Protein AF-A0A652KEP5-F1 (afdb_monomer)

Sequence (147 aa):
MAGTAFVFPPRPTAGGDNIRCRGQLVELPDGAAGGRYDWIGLVGAAERRTEDEVELHYRDGSVSRAWLRMSDFWPQTAAYFDEPLAFRTASMRYPRHTHRHHAPALWQQRIAVVRPEPLAAVRLPDNPAMHVFAMTAVVDEESRLAR

pLDDT: mean 85.9, std 14.55, range [36.44, 98.62]

Nearest PDB structures (foldseek):
  7wux-assembly1_B  TM=8.922E-01  e=1.137E-11  Streptomyces sahachiroi
  9b45-assembly1_1  TM=3.752E-01  e=1.055E-01  Pseudomonas virus Pa193
  8env-assembly1_K  TM=3.844E-01  e=3.677E-01  Pseudomonas phage vB_PaeM_E217
  4bq5-assembly1_A  TM=2.644E-01  e=4.081E-01  Saccharophagus degradans 2-40
  5z6p-assembly2_B  TM=2.936E-01  e=6.867E-01  Agarivorans gilvus

Radius of gyration: 15.96 Å; Cα contacts (8 Å, |Δi|>4): 330; chains: 1; bounding box: 37×36×39 Å

Secondary structure (DSSP, 8-state):
--PPP----SS-BTTBSSEEPSS-EEEPP-GGGTT--SEEEEEEEESSSEEEEEEEEETTS-EEEEEEEE-B--TTPPPSS-PPEEEE-SEEE-SS-EEET---EEEEEEEE---SSPEEEEEPPS-TTEEEEEEEEE--HHHHHT-

Foldseek 3Di:
DDDDDWDFDPDADPVGLKDQAAFDKFWDDCPPVRQFFFKKKFKKAFQAFDKDWKWFAFPVRDIDIWIDTHHHFFPPDDDPPPFDFPAWQQWDDDPVDIGGPTTTTITMDMTGPPDRTRTTIMTGGSHRRMITNTIDTHHDVVVVVVD

Solvent-accessible surface area (backbone atoms only — not comparable to full-atom values): 8446 Å² total; per-residue (Å²): 142,78,82,80,83,72,74,64,75,96,60,68,47,100,86,48,66,57,46,65,27,66,48,49,75,44,76,49,73,43,72,98,56,66,18,44,45,46,32,41,40,36,33,29,32,12,80,45,75,45,72,47,54,31,38,44,34,27,72,88,72,51,74,48,76,47,74,48,69,35,33,39,20,52,65,89,56,72,63,74,78,78,43,51,78,67,48,67,43,75,46,44,79,52,100,87,50,67,46,72,83,40,39,37,41,29,33,41,43,73,36,79,44,89,56,84,66,32,44,38,31,40,30,42,33,77,36,74,55,34,33,42,50,32,75,43,80,36,68,54,71,71,68,59,78,77,111

Mean predicted aligned error: 6.45 Å

Structure (mmCIF, N/CA/C/O backbone):
data_AF-A0A652KEP5-F1
#
_entry.id   AF-A0A652KEP5-F1
#
loop_
_atom_site.group_PDB
_atom_site.id
_atom_site.type_symbol
_atom_site.label_atom_id
_atom_site.label_alt_id
_atom_site.label_comp_id
_atom_site.label_asym_id
_atom_site.label_entity_id
_atom_site.label_seq_id
_atom_site.pdbx_PDB_ins_code
_atom_site.Cartn_x
_atom_site.Cartn_y
_atom_site.Cartn_z
_atom_site.occupancy
_atom_site.B_iso_or_equiv
_atom_site.auth_seq_id
_atom_site.auth_comp_id
_atom_site.auth_asym_id
_atom_site.auth_atom_id
_atom_site.pdbx_PDB_model_num
ATOM 1 N N . MET A 1 1 ? 11.074 13.905 9.012 1.00 36.44 1 MET A N 1
ATOM 2 C CA . MET A 1 1 ? 10.909 12.897 7.941 1.00 36.44 1 MET A CA 1
ATOM 3 C C . MET A 1 1 ? 11.637 11.624 8.350 1.00 36.44 1 MET A C 1
ATOM 5 O O . MET A 1 1 ? 12.842 11.539 8.155 1.00 36.44 1 MET A O 1
ATOM 9 N N . ALA A 1 2 ? 10.943 10.679 8.983 1.00 39.69 2 ALA A N 1
ATOM 10 C CA . ALA A 1 2 ? 11.503 9.376 9.338 1.00 39.69 2 ALA A CA 1
ATOM 11 C C . ALA A 1 2 ? 10.949 8.335 8.359 1.00 39.69 2 ALA A C 1
ATOM 13 O O . ALA A 1 2 ? 9.736 8.238 8.185 1.00 39.69 2 ALA A O 1
ATOM 14 N N . GLY A 1 3 ? 11.838 7.623 7.665 1.00 50.47 3 GLY A N 1
ATOM 15 C CA . GLY A 1 3 ? 11.452 6.557 6.747 1.00 50.47 3 GLY A CA 1
ATOM 16 C C . GLY A 1 3 ? 10.753 5.442 7.513 1.00 50.47 3 GLY A C 1
AT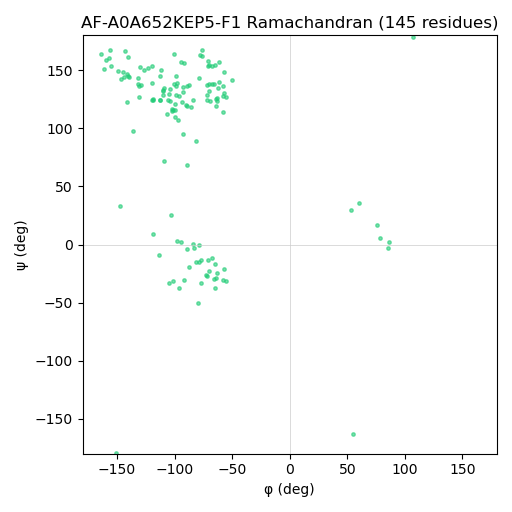OM 17 O O . GLY A 1 3 ? 11.304 4.909 8.475 1.00 50.47 3 GLY A O 1
ATOM 18 N N . THR A 1 4 ? 9.532 5.101 7.112 1.00 59.09 4 THR A N 1
ATOM 19 C CA . THR A 1 4 ? 8.823 3.959 7.680 1.00 59.09 4 THR A CA 1
ATOM 20 C C . THR A 1 4 ? 9.594 2.681 7.352 1.00 59.09 4 THR A C 1
ATOM 22 O O . THR A 1 4 ? 9.913 2.422 6.191 1.00 59.09 4 THR A O 1
ATOM 25 N N . ALA A 1 5 ? 9.917 1.886 8.373 1.00 60.38 5 ALA A N 1
ATOM 26 C CA . ALA A 1 5 ? 10.597 0.615 8.177 1.00 60.38 5 ALA A CA 1
ATOM 27 C C . ALA A 1 5 ? 9.647 -0.386 7.502 1.00 60.38 5 ALA A C 1
ATOM 29 O O . ALA A 1 5 ? 8.569 -0.687 8.017 1.00 60.38 5 ALA A O 1
ATOM 30 N N . PHE A 1 6 ? 10.070 -0.914 6.356 1.00 60.50 6 PHE A N 1
ATOM 31 C CA . PHE A 1 6 ? 9.414 -2.028 5.682 1.00 60.50 6 PHE A CA 1
ATOM 32 C C . PHE A 1 6 ? 10.234 -3.291 5.909 1.00 60.50 6 PHE A C 1
ATOM 34 O O . PHE A 1 6 ? 11.453 -3.287 5.730 1.00 60.50 6 PHE A O 1
ATOM 41 N N . VAL A 1 7 ? 9.569 -4.384 6.273 1.00 56.78 7 VAL A N 1
ATOM 42 C CA . VAL A 1 7 ? 10.214 -5.695 6.356 1.00 56.78 7 VAL A CA 1
ATOM 43 C C . VAL A 1 7 ? 9.937 -6.435 5.058 1.00 56.78 7 VAL A C 1
ATOM 45 O O . VAL A 1 7 ? 8.821 -6.886 4.815 1.00 56.78 7 VAL A O 1
ATOM 48 N N . PHE A 1 8 ? 10.963 -6.557 4.220 1.00 57.06 8 PHE A N 1
ATOM 49 C CA . PHE A 1 8 ? 10.945 -7.510 3.116 1.00 57.06 8 PHE A CA 1
ATOM 50 C C . PHE A 1 8 ? 11.258 -8.912 3.652 1.00 57.06 8 PHE A C 1
ATOM 52 O O . PHE A 1 8 ? 12.120 -9.048 4.528 1.00 57.06 8 PHE A O 1
ATOM 59 N N . PRO A 1 9 ? 10.624 -9.976 3.128 1.00 50.19 9 PRO A N 1
ATOM 60 C CA . PRO A 1 9 ? 11.081 -11.325 3.417 1.00 50.19 9 PRO A CA 1
ATOM 61 C C . PRO A 1 9 ? 12.549 -11.472 2.965 1.00 50.19 9 PRO A C 1
ATOM 63 O O . PRO A 1 9 ? 12.905 -11.026 1.873 1.00 50.19 9 PRO A O 1
ATOM 66 N N . PRO A 1 10 ? 13.423 -12.105 3.771 1.00 50.00 10 PRO A N 1
ATOM 67 C CA . PRO A 1 10 ? 14.870 -12.126 3.531 1.00 50.00 10 PRO A CA 1
ATOM 68 C C . PRO A 1 10 ? 15.269 -12.869 2.250 1.00 50.00 10 PRO A C 1
ATOM 70 O O . PRO A 1 10 ? 16.395 -12.722 1.774 1.00 50.00 10 PRO A O 1
ATOM 73 N N . ARG A 1 11 ? 14.370 -13.690 1.691 1.00 52.81 11 ARG A N 1
ATOM 74 C CA . ARG A 1 11 ? 14.530 -14.328 0.384 1.00 52.81 11 ARG A CA 1
ATOM 75 C C . ARG A 1 11 ? 13.184 -14.411 -0.338 1.00 52.81 11 ARG A C 1
ATOM 77 O O . ARG A 1 11 ? 12.184 -14.713 0.315 1.00 52.81 11 ARG A O 1
ATOM 84 N N . PRO A 1 12 ? 13.167 -14.251 -1.673 1.00 56.84 12 PRO A N 1
ATOM 85 C CA . PRO A 1 12 ? 12.024 -14.636 -2.487 1.00 56.84 12 PRO A CA 1
ATOM 86 C C . PRO A 1 12 ? 11.706 -16.108 -2.232 1.00 56.84 12 PRO A C 1
ATOM 88 O O . PRO A 1 12 ? 12.587 -16.968 -2.337 1.00 56.84 12 PRO A O 1
ATOM 91 N N . THR A 1 13 ? 10.460 -16.410 -1.890 1.00 61.00 13 THR A N 1
ATOM 92 C CA . THR A 1 13 ? 10.020 -17.804 -1.806 1.00 61.00 13 THR A CA 1
ATOM 93 C C . THR A 1 13 ? 9.803 -18.349 -3.220 1.00 61.00 13 THR A C 1
ATOM 95 O O . THR A 1 13 ? 9.730 -17.590 -4.190 1.00 61.00 13 THR A O 1
ATOM 98 N N . ALA A 1 14 ? 9.653 -19.668 -3.371 1.00 59.25 14 ALA A N 1
ATOM 99 C CA . ALA A 1 14 ? 9.219 -20.242 -4.649 1.00 59.25 14 ALA A CA 1
ATOM 100 C C . ALA A 1 14 ? 7.861 -19.671 -5.124 1.00 59.25 14 ALA A C 1
ATOM 102 O O . ALA A 1 14 ? 7.577 -19.706 -6.318 1.00 59.25 14 ALA A O 1
ATOM 103 N N . GLY A 1 15 ? 7.061 -19.111 -4.205 1.00 61.44 15 GLY A N 1
ATOM 104 C CA . GLY A 1 15 ? 5.791 -18.438 -4.480 1.00 61.44 15 GLY A CA 1
ATOM 105 C C . GLY A 1 15 ? 5.902 -16.969 -4.909 1.00 61.44 15 GLY A C 1
ATOM 106 O O . GLY A 1 15 ? 4.878 -16.379 -5.232 1.00 61.44 15 GLY A O 1
ATOM 107 N N . GLY A 1 16 ? 7.107 -16.388 -4.946 1.00 69.69 16 GLY A N 1
ATOM 108 C CA . GLY A 1 16 ? 7.332 -14.972 -5.257 1.00 69.69 16 GLY A CA 1
ATOM 109 C C . GLY A 1 16 ? 7.732 -14.133 -4.039 1.00 69.69 16 GLY A C 1
ATOM 110 O O . GLY A 1 16 ? 7.866 -14.640 -2.921 1.00 69.69 16 GLY A O 1
ATOM 111 N N . ASP A 1 17 ? 7.980 -12.851 -4.294 1.00 78.88 17 ASP A N 1
ATOM 112 C CA . ASP A 1 17 ? 8.338 -11.803 -3.326 1.00 78.88 17 ASP A CA 1
ATOM 113 C C . ASP A 1 17 ? 7.306 -10.661 -3.285 1.00 78.88 17 ASP A C 1
ATOM 115 O O . ASP A 1 17 ? 7.528 -9.642 -2.633 1.00 78.88 17 ASP A O 1
ATOM 119 N N . ASN A 1 18 ? 6.167 -10.843 -3.957 1.00 86.81 18 ASN A N 1
ATOM 120 C CA . ASN A 1 18 ? 5.056 -9.906 -3.972 1.00 86.81 18 ASN A CA 1
ATOM 121 C C . ASN A 1 18 ? 3.696 -10.602 -3.930 1.00 86.81 18 ASN A C 1
ATOM 123 O O . ASN A 1 18 ? 3.539 -11.776 -4.264 1.00 86.81 18 ASN A O 1
ATOM 127 N N . ILE A 1 19 ? 2.689 -9.823 -3.557 1.00 88.25 19 ILE A N 1
ATOM 128 C CA . ILE A 1 19 ? 1.282 -10.179 -3.652 1.00 88.25 19 ILE A CA 1
ATOM 129 C C . ILE A 1 19 ? 0.720 -9.452 -4.868 1.00 88.25 19 ILE A C 1
ATOM 131 O O . ILE A 1 19 ? 0.673 -8.225 -4.898 1.00 88.25 19 ILE A O 1
ATOM 135 N N . ARG A 1 20 ? 0.276 -10.210 -5.873 1.00 92.44 20 ARG A N 1
ATOM 136 C CA . ARG A 1 20 ? -0.599 -9.672 -6.919 1.00 92.44 20 ARG A CA 1
ATOM 137 C C . ARG A 1 20 ? -1.977 -9.430 -6.314 1.00 92.44 20 ARG A C 1
ATOM 139 O O . ARG A 1 20 ? -2.571 -10.379 -5.803 1.00 92.44 20 ARG A O 1
ATOM 146 N N . CYS A 1 21 ? -2.491 -8.214 -6.409 1.00 95.56 21 CYS A N 1
ATOM 147 C CA . CYS A 1 21 ? -3.783 -7.847 -5.841 1.00 95.56 21 CYS A CA 1
ATOM 148 C C . CYS A 1 21 ? -4.931 -8.623 -6.524 1.00 95.56 21 CYS A C 1
ATOM 150 O O . CYS A 1 21 ? -5.035 -8.670 -7.751 1.00 95.56 21 CYS A O 1
ATOM 152 N N . ARG A 1 22 ? -5.733 -9.312 -5.707 1.00 96.62 22 ARG A N 1
ATOM 153 C CA . ARG A 1 22 ? -6.864 -10.197 -6.051 1.00 96.62 22 ARG A CA 1
ATOM 154 C C . ARG A 1 22 ? -7.952 -10.149 -4.966 1.00 96.62 22 ARG A C 1
ATOM 156 O O . ARG A 1 22 ? -8.546 -11.172 -4.631 1.00 96.62 22 ARG A O 1
ATOM 163 N N . GLY A 1 23 ? -8.135 -8.997 -4.321 1.00 96.50 23 GLY A N 1
ATOM 164 C CA . GLY A 1 23 ? -9.130 -8.844 -3.258 1.00 96.50 23 GLY A CA 1
ATOM 165 C C . GLY A 1 23 ? -8.737 -9.474 -1.918 1.00 96.50 23 GLY A C 1
ATOM 166 O O . GLY A 1 23 ? -9.616 -9.725 -1.090 1.00 96.50 23 GLY A O 1
ATOM 167 N N . GLN A 1 24 ? -7.454 -9.788 -1.695 1.00 95.06 24 GLN A N 1
ATOM 168 C CA . GLN A 1 24 ? -7.002 -10.434 -0.460 1.00 95.06 24 GLN A CA 1
ATOM 169 C C . GLN A 1 24 ? -7.290 -9.555 0.753 1.00 95.06 24 GLN A C 1
ATOM 171 O O . GLN A 1 24 ? -7.083 -8.343 0.717 1.00 95.06 24 GLN A O 1
ATOM 176 N N . LEU A 1 25 ? -7.714 -10.191 1.841 1.00 95.94 25 LEU A N 1
ATOM 177 C CA . LEU A 1 25 ? -7.839 -9.552 3.141 1.00 95.94 25 LEU A CA 1
ATOM 178 C C . LEU A 1 25 ? -6.552 -9.793 3.932 1.00 95.94 25 LEU A C 1
ATOM 180 O O . LEU A 1 25 ? -6.165 -10.942 4.139 1.00 95.94 25 LEU A O 1
ATOM 184 N N . VAL A 1 26 ? -5.896 -8.717 4.354 1.00 93.62 26 VAL A N 1
ATOM 185 C CA . VAL A 1 26 ? -4.698 -8.766 5.192 1.00 93.62 26 VAL A CA 1
ATOM 186 C C . VAL A 1 26 ? -5.075 -8.325 6.598 1.00 93.62 26 VAL A C 1
ATOM 188 O O . VAL A 1 26 ? -5.418 -7.164 6.817 1.00 93.62 26 VAL A O 1
ATOM 191 N N . GLU A 1 27 ? -5.029 -9.261 7.540 1.00 93.81 27 GLU A N 1
ATOM 192 C CA . GLU A 1 27 ? -5.268 -8.980 8.955 1.00 93.81 27 GLU A CA 1
ATOM 193 C C . GLU A 1 27 ? -4.110 -8.171 9.540 1.00 93.81 27 GLU A C 1
ATOM 195 O O . GLU A 1 27 ? -2.936 -8.440 9.266 1.00 93.81 27 GLU A O 1
ATOM 200 N N . LEU A 1 28 ? -4.446 -7.172 10.352 1.00 91.06 28 LEU A N 1
ATOM 201 C CA . LEU A 1 28 ? -3.472 -6.375 11.076 1.00 91.06 28 LEU A CA 1
ATOM 202 C C . LEU A 1 28 ? -3.369 -6.886 12.519 1.00 91.06 28 LEU A C 1
ATOM 204 O O . LEU A 1 28 ? -4.394 -7.155 13.152 1.00 91.06 28 LEU A O 1
ATOM 208 N N . PRO A 1 29 ? -2.149 -7.025 13.065 1.00 87.75 29 PRO A N 1
ATOM 209 C CA . PRO A 1 29 ? -1.993 -7.284 14.491 1.00 87.75 29 PRO A CA 1
ATOM 210 C C . PRO A 1 29 ? -2.506 -6.076 15.279 1.00 87.75 29 PRO A C 1
ATOM 212 O O . PRO A 1 29 ? -2.435 -4.968 14.780 1.00 87.75 29 PRO A O 1
ATOM 215 N N . ASP A 1 30 ? -2.940 -6.236 16.529 1.00 83.38 30 ASP A N 1
ATOM 216 C CA . ASP A 1 30 ? -3.331 -5.064 17.334 1.00 83.38 30 ASP A CA 1
ATOM 217 C C . ASP A 1 30 ? -2.103 -4.234 17.779 1.00 83.38 30 ASP A C 1
ATOM 219 O O . ASP A 1 30 ? -2.181 -3.023 18.001 1.00 83.38 30 ASP A O 1
ATOM 223 N N . GLY A 1 31 ? -0.932 -4.871 17.890 1.00 76.25 31 GLY A N 1
ATOM 224 C CA . GLY A 1 31 ? 0.315 -4.226 18.309 1.00 76.25 31 GLY A CA 1
ATOM 225 C C . GLY A 1 31 ? 0.216 -3.499 19.661 1.00 76.25 31 GLY A C 1
ATOM 226 O O . GLY A 1 31 ? -0.705 -3.707 20.447 1.00 76.25 31 GLY A O 1
ATOM 227 N N . ALA A 1 32 ? 1.172 -2.606 19.939 1.00 73.00 32 ALA A N 1
ATOM 228 C CA . ALA A 1 32 ? 1.174 -1.795 21.166 1.00 73.00 32 ALA A CA 1
ATOM 229 C C . ALA A 1 32 ? 0.080 -0.705 21.188 1.00 73.00 32 ALA A C 1
ATOM 231 O O . ALA A 1 32 ? -0.167 -0.096 22.223 1.00 73.00 32 ALA A O 1
ATOM 232 N N . ALA A 1 33 ? -0.554 -0.431 20.044 1.00 78.88 33 ALA A N 1
ATOM 233 C CA . ALA A 1 33 ? -1.550 0.626 19.881 1.00 78.88 33 ALA A CA 1
ATOM 234 C C . ALA A 1 33 ? -3.002 0.123 19.959 1.00 78.88 33 ALA A C 1
ATOM 236 O O . ALA A 1 33 ? -3.926 0.903 19.732 1.00 78.88 33 ALA A O 1
ATOM 237 N N . GLY A 1 34 ? -3.219 -1.170 20.230 1.00 86.94 34 GLY A N 1
ATOM 238 C CA . GLY A 1 34 ? -4.559 -1.760 20.277 1.00 86.94 34 GLY A CA 1
ATOM 239 C C . GLY A 1 34 ? -5.323 -1.635 18.953 1.00 86.94 34 GLY A C 1
ATOM 240 O O . GLY A 1 34 ? -6.519 -1.360 18.966 1.00 86.94 34 GLY A O 1
ATOM 241 N N . GLY A 1 35 ? -4.624 -1.739 17.820 1.00 90.69 35 GLY A N 1
ATOM 242 C CA . GLY A 1 35 ? -5.174 -1.641 16.466 1.00 90.69 35 GLY A CA 1
ATOM 243 C C . GLY A 1 35 ? -5.445 -0.212 15.987 1.00 90.69 35 GLY A C 1
ATOM 244 O O . GLY A 1 35 ? -6.016 -0.025 14.915 1.00 90.69 35 GLY A O 1
ATOM 245 N N . ARG A 1 36 ? -5.076 0.818 16.760 1.00 93.12 36 ARG A N 1
ATOM 246 C CA . ARG A 1 36 ? -5.213 2.216 16.328 1.00 93.12 36 ARG A CA 1
ATOM 247 C C . ARG A 1 36 ? -3.998 2.633 15.512 1.00 93.12 36 ARG A C 1
ATOM 249 O O . ARG A 1 36 ? -2.883 2.646 16.029 1.00 93.12 36 ARG A O 1
ATOM 256 N N . TYR A 1 37 ? -4.250 2.996 14.262 1.00 92.56 37 TYR A N 1
ATOM 257 C CA . TYR A 1 37 ? -3.254 3.422 13.284 1.00 92.56 37 TYR A CA 1
ATOM 258 C C . TYR A 1 37 ? -3.688 4.730 12.642 1.00 92.56 37 TYR A C 1
ATOM 260 O O . TYR A 1 37 ? -4.885 4.985 12.535 1.00 92.56 37 TYR A O 1
ATOM 268 N N . ASP A 1 38 ? -2.720 5.513 12.180 1.00 92.81 38 ASP A N 1
ATOM 269 C CA . ASP A 1 38 ? -2.965 6.749 11.432 1.00 92.81 38 ASP A CA 1
ATOM 270 C C . ASP A 1 38 ? -2.757 6.524 9.929 1.00 92.81 38 ASP A C 1
ATOM 272 O O . ASP A 1 38 ? -3.437 7.124 9.093 1.00 92.81 38 ASP A O 1
ATOM 276 N N . TRP A 1 39 ? -1.847 5.609 9.573 1.00 94.31 39 TRP A N 1
ATOM 277 C CA . TRP A 1 39 ? -1.486 5.333 8.186 1.00 94.31 39 TRP A CA 1
ATOM 278 C C . TRP A 1 39 ? -1.258 3.848 7.925 1.00 94.31 39 TRP A C 1
ATOM 280 O O . TRP A 1 39 ? -0.689 3.130 8.748 1.00 94.31 39 TRP A O 1
ATOM 290 N N . ILE A 1 40 ? -1.602 3.420 6.714 1.00 94.25 40 ILE A N 1
ATOM 291 C CA . ILE A 1 40 ? -1.072 2.202 6.104 1.00 94.25 40 ILE A CA 1
ATOM 292 C C . ILE A 1 40 ? -0.013 2.614 5.085 1.00 94.25 40 ILE A C 1
ATOM 294 O O . ILE A 1 40 ? -0.315 3.288 4.101 1.00 94.25 40 ILE A O 1
ATOM 298 N N . GLY A 1 41 ? 1.235 2.231 5.339 1.00 93.88 41 GLY A N 1
ATOM 299 C CA . GLY A 1 41 ? 2.345 2.386 4.407 1.00 93.88 41 GLY A CA 1
ATOM 300 C C . GLY A 1 41 ? 2.460 1.163 3.504 1.00 93.88 41 GLY A C 1
ATOM 301 O O . GLY A 1 41 ? 2.380 0.029 3.977 1.00 93.88 41 GLY A O 1
ATOM 302 N N . LEU A 1 42 ? 2.685 1.384 2.213 1.00 93.38 42 LEU A N 1
ATOM 303 C CA . LEU A 1 42 ? 2.818 0.338 1.201 1.00 93.38 42 LEU A CA 1
ATOM 304 C C . LEU A 1 42 ? 4.058 0.580 0.342 1.00 93.38 42 LEU A C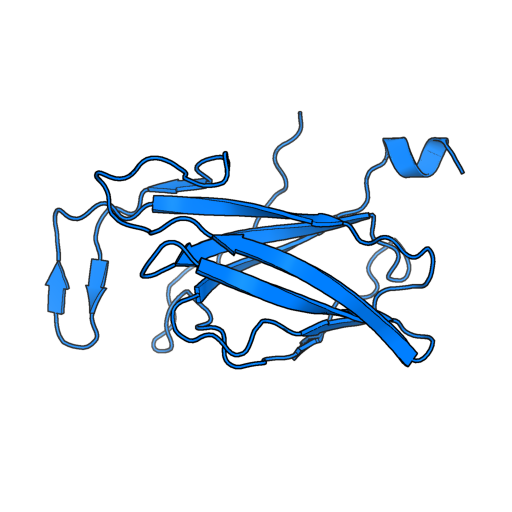 1
ATOM 306 O O . LEU A 1 42 ? 4.366 1.717 -0.010 1.00 93.38 42 LEU A O 1
ATOM 310 N N . VAL A 1 43 ? 4.724 -0.507 -0.046 1.00 94.19 43 VAL A N 1
ATOM 311 C CA . VAL A 1 43 ? 5.658 -0.525 -1.177 1.00 94.19 43 VAL A CA 1
ATOM 312 C C . VAL A 1 43 ? 5.050 -1.393 -2.261 1.00 94.19 43 VAL A C 1
ATOM 314 O O . VAL A 1 43 ? 4.729 -2.561 -2.019 1.00 94.19 43 VAL A O 1
ATOM 317 N N . GLY A 1 44 ? 4.896 -0.832 -3.455 1.00 94.00 44 GLY A N 1
ATOM 318 C CA . GLY A 1 44 ? 4.230 -1.513 -4.552 1.00 94.00 44 GLY A CA 1
ATOM 319 C C . GLY A 1 44 ? 4.728 -1.102 -5.926 1.00 94.00 44 GLY A C 1
ATOM 320 O O . GLY A 1 44 ? 5.654 -0.311 -6.074 1.00 94.00 44 GLY A O 1
ATOM 321 N N . ALA A 1 45 ? 4.118 -1.699 -6.936 1.00 94.00 45 ALA A N 1
ATOM 322 C CA . ALA A 1 45 ? 4.347 -1.404 -8.339 1.00 94.00 45 ALA A CA 1
ATOM 323 C C . ALA A 1 45 ? 3.111 -1.797 -9.148 1.00 94.00 45 ALA A C 1
ATOM 325 O O . ALA A 1 45 ? 2.378 -2.710 -8.754 1.00 94.00 45 ALA A O 1
ATOM 326 N N . ALA A 1 46 ? 2.901 -1.150 -10.295 1.00 95.19 46 ALA A N 1
ATOM 327 C CA . ALA A 1 46 ? 1.844 -1.530 -11.221 1.00 95.19 46 ALA A CA 1
ATOM 328 C C . ALA A 1 46 ? 2.366 -1.770 -12.646 1.00 95.19 46 ALA A C 1
ATOM 330 O O . ALA A 1 46 ? 3.349 -1.170 -13.075 1.00 95.19 46 ALA A O 1
ATOM 331 N N . GLU A 1 47 ? 1.715 -2.664 -13.398 1.00 91.50 47 GLU A N 1
ATOM 332 C CA . GLU A 1 47 ? 2.058 -2.942 -14.808 1.00 91.50 47 GLU A CA 1
ATOM 333 C C . GLU A 1 47 ? 1.826 -1.720 -15.714 1.00 91.50 47 GLU A C 1
ATOM 335 O O . GLU A 1 47 ? 2.483 -1.543 -16.745 1.00 91.50 47 GLU A O 1
ATOM 340 N N . ARG A 1 48 ? 0.870 -0.879 -15.315 1.00 89.62 48 ARG A N 1
ATOM 341 C CA . ARG A 1 48 ? 0.499 0.402 -15.918 1.00 89.62 48 ARG A CA 1
ATOM 342 C C . ARG A 1 48 ? 0.137 1.370 -14.800 1.00 89.62 48 ARG A C 1
ATOM 344 O O . ARG A 1 48 ? -0.133 0.942 -13.682 1.00 89.62 48 ARG A O 1
ATOM 351 N N . ARG A 1 49 ? 0.043 2.657 -15.120 1.00 92.31 49 ARG A N 1
ATOM 352 C CA . ARG A 1 49 ? -0.509 3.667 -14.208 1.00 92.31 49 ARG A CA 1
ATOM 353 C C . ARG A 1 49 ? -1.932 3.256 -13.856 1.00 92.31 49 ARG A C 1
ATOM 355 O O . ARG A 1 49 ? -2.771 3.166 -14.752 1.00 92.31 49 ARG A O 1
ATOM 362 N N . THR A 1 50 ? -2.156 2.934 -12.589 1.00 94.75 50 THR A N 1
ATOM 363 C CA . THR A 1 50 ? -3.411 2.332 -12.140 1.00 94.75 50 THR A CA 1
ATOM 364 C C . THR A 1 50 ? -3.809 2.919 -10.796 1.00 94.75 50 THR A C 1
ATOM 366 O O . THR A 1 50 ? -2.964 3.206 -9.950 1.00 94.75 50 THR A O 1
ATOM 369 N N . GLU A 1 51 ? -5.110 3.070 -10.601 1.00 96.12 51 GLU A N 1
ATOM 370 C CA . GLU A 1 51 ? -5.729 3.506 -9.357 1.00 96.12 51 GLU A CA 1
ATOM 371 C C . GLU A 1 51 ? -6.861 2.539 -9.048 1.00 96.12 51 GLU A C 1
ATOM 373 O O . GLU A 1 51 ? -7.582 2.129 -9.959 1.00 96.12 51 GLU A O 1
ATOM 378 N N . ASP A 1 52 ? -6.999 2.157 -7.787 1.00 97.62 52 ASP A N 1
ATOM 379 C CA . ASP A 1 52 ? -8.090 1.303 -7.332 1.00 97.62 52 ASP A CA 1
ATOM 380 C C . ASP A 1 52 ? -8.338 1.516 -5.836 1.00 97.62 52 ASP A C 1
ATOM 382 O O . ASP A 1 52 ? -7.530 2.148 -5.151 1.00 97.62 52 ASP A O 1
ATOM 386 N N . GLU A 1 53 ? -9.450 1.015 -5.315 1.00 98.12 53 GLU A N 1
ATOM 387 C CA . GLU A 1 53 ? -9.814 1.195 -3.912 1.00 98.12 53 GLU A CA 1
ATOM 388 C C . GLU A 1 53 ? -9.311 0.040 -3.039 1.00 98.12 53 GLU A C 1
ATOM 390 O O . GLU A 1 53 ? -9.460 -1.140 -3.362 1.00 98.12 53 GLU A O 1
ATOM 395 N N . VAL A 1 54 ? -8.751 0.388 -1.882 1.00 98.12 54 VAL A N 1
ATOM 396 C CA . VAL A 1 54 ? -8.641 -0.529 -0.745 1.00 98.12 54 VAL A CA 1
ATOM 397 C C . VAL A 1 54 ? -9.855 -0.374 0.157 1.00 98.12 54 VAL A C 1
ATOM 399 O O . VAL A 1 54 ? -10.458 0.701 0.233 1.00 98.12 54 VAL A O 1
ATOM 402 N N . GLU A 1 55 ? -10.151 -1.416 0.925 1.00 98.62 55 GLU A N 1
ATOM 403 C CA . GLU A 1 55 ? -11.107 -1.322 2.025 1.00 98.62 55 GLU A CA 1
ATOM 404 C C . GLU A 1 55 ? -10.390 -1.436 3.371 1.00 98.62 55 GLU A C 1
ATOM 406 O O . GLU A 1 55 ? -9.588 -2.341 3.596 1.00 98.62 55 GLU A O 1
ATOM 411 N N . LEU 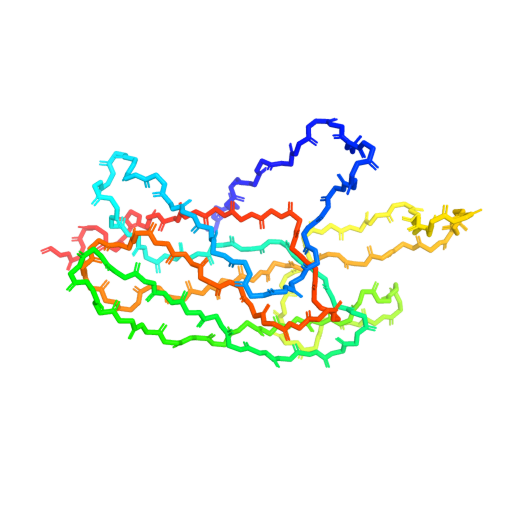A 1 56 ? -10.708 -0.526 4.283 1.00 98.38 56 LEU A N 1
ATOM 412 C CA . LEU A 1 56 ? -10.244 -0.490 5.662 1.00 98.38 56 LEU A CA 1
ATOM 413 C C . LEU A 1 56 ? -11.352 -1.065 6.547 1.00 98.38 56 LEU A C 1
ATOM 415 O O . LEU A 1 56 ? -12.405 -0.442 6.682 1.00 98.38 56 LEU A O 1
ATOM 419 N N . HIS A 1 57 ? -11.133 -2.257 7.102 1.00 98.12 57 HIS A N 1
ATOM 420 C CA . HIS A 1 57 ? -12.110 -3.006 7.900 1.00 98.12 57 HIS A CA 1
ATOM 421 C C . HIS A 1 57 ? -11.828 -2.807 9.390 1.00 98.12 57 HIS A C 1
ATOM 423 O O . HIS A 1 57 ? -10.777 -3.218 9.887 1.00 98.12 57 HIS A O 1
ATOM 429 N N . TYR A 1 58 ? -12.758 -2.181 10.105 1.00 97.69 58 TYR A N 1
ATOM 430 C CA . TYR A 1 58 ? -12.616 -1.831 11.518 1.00 97.69 58 TYR A CA 1
ATOM 431 C C . TYR A 1 58 ? -13.226 -2.893 12.438 1.00 97.69 58 TYR A C 1
ATOM 433 O O . TYR A 1 58 ? -14.102 -3.665 12.047 1.00 97.69 58 TYR A O 1
ATOM 441 N N . ARG A 1 59 ? -12.764 -2.939 13.693 1.00 95.62 59 ARG A N 1
ATOM 442 C CA . ARG A 1 59 ? -13.218 -3.918 14.702 1.00 95.62 59 ARG A CA 1
ATOM 443 C C . ARG A 1 59 ? -14.701 -3.782 15.060 1.00 95.62 59 ARG A C 1
ATOM 445 O O . ARG A 1 59 ? -15.298 -4.756 15.504 1.00 95.62 59 ARG A O 1
ATOM 452 N N . ASP A 1 60 ? -15.285 -2.602 14.872 1.00 96.12 60 ASP A N 1
ATOM 453 C CA . ASP A 1 60 ? -16.717 -2.347 15.071 1.00 96.12 60 ASP A CA 1
ATOM 454 C C . ASP A 1 60 ? -17.586 -2.834 13.893 1.00 96.12 60 ASP A C 1
ATOM 456 O O . ASP A 1 60 ? -18.806 -2.692 13.922 1.00 96.12 60 ASP A O 1
ATOM 460 N N . GLY A 1 61 ? -16.965 -3.408 12.856 1.00 97.19 61 GLY A N 1
ATOM 461 C CA . GLY A 1 61 ? -17.623 -3.869 11.636 1.00 97.19 61 GLY A CA 1
ATOM 462 C C . GLY A 1 61 ? -17.814 -2.778 10.583 1.00 97.19 61 GLY A C 1
ATOM 463 O O . GLY A 1 61 ? -18.301 -3.072 9.491 1.00 97.19 61 GLY A O 1
ATOM 464 N N . SER A 1 62 ? -17.434 -1.530 10.870 1.00 98.06 62 SER A N 1
ATOM 465 C CA . SER A 1 62 ? -17.464 -0.470 9.868 1.00 98.06 62 SER A CA 1
ATOM 466 C C . SER A 1 62 ? -16.371 -0.668 8.814 1.00 98.06 62 SER A C 1
ATOM 468 O O . SER A 1 62 ? -15.332 -1.287 9.057 1.00 98.06 62 SER A O 1
ATOM 470 N N . VAL A 1 63 ? -16.614 -0.135 7.615 1.00 98.25 63 VAL A N 1
ATOM 471 C CA . VAL A 1 63 ? -15.679 -0.200 6.489 1.00 98.25 63 VAL A CA 1
ATOM 472 C C . VAL A 1 63 ? -15.523 1.190 5.892 1.00 98.25 63 VAL A C 1
ATOM 474 O O . VAL A 1 63 ? -16.502 1.914 5.715 1.00 98.25 63 VAL A O 1
ATOM 477 N N . SER A 1 64 ? -14.289 1.581 5.588 1.00 98.25 64 SER A N 1
ATOM 478 C CA . SER A 1 64 ? -13.993 2.779 4.793 1.00 98.25 64 SER A CA 1
ATOM 479 C C . SER A 1 64 ? -13.236 2.403 3.531 1.00 98.25 64 SER A C 1
ATOM 481 O O . SER A 1 64 ? -12.554 1.383 3.500 1.00 98.25 64 SER A O 1
ATOM 483 N N . ARG A 1 65 ? -13.357 3.219 2.485 1.00 98.12 65 ARG A N 1
ATOM 484 C CA . ARG A 1 65 ? -12.616 3.034 1.236 1.00 98.12 65 ARG A CA 1
ATOM 485 C C . ARG A 1 65 ? -11.616 4.151 1.045 1.00 98.12 65 ARG A C 1
ATOM 487 O O . ARG A 1 65 ? -11.873 5.290 1.436 1.00 98.12 65 ARG A O 1
ATOM 494 N N . ALA A 1 66 ? -10.481 3.810 0.458 1.00 97.88 66 ALA A N 1
ATOM 495 C CA . ALA A 1 66 ? -9.446 4.772 0.134 1.00 97.88 66 ALA A CA 1
ATOM 496 C C . ALA A 1 66 ? -8.750 4.384 -1.166 1.00 97.88 66 ALA A C 1
ATOM 498 O O . ALA A 1 66 ? -8.600 3.206 -1.480 1.00 97.88 66 ALA A O 1
ATOM 499 N N . TRP A 1 67 ? -8.298 5.390 -1.906 1.00 97.06 67 TRP A N 1
ATOM 500 C CA . TRP A 1 67 ? -7.557 5.179 -3.141 1.00 97.06 67 TRP A CA 1
ATOM 501 C C . TRP A 1 67 ? -6.148 4.659 -2.860 1.00 97.06 67 TRP A C 1
ATOM 503 O O . TRP A 1 67 ? -5.384 5.285 -2.126 1.00 97.06 67 TRP A O 1
ATOM 513 N N . LEU A 1 68 ? -5.787 3.567 -3.524 1.00 96.44 68 LEU A N 1
ATOM 514 C CA . LEU A 1 68 ? -4.416 3.160 -3.778 1.00 96.44 68 LEU A CA 1
ATOM 515 C C . LEU A 1 68 ? -4.072 3.545 -5.216 1.00 96.44 68 LEU A C 1
ATOM 517 O O . LEU A 1 68 ? -4.656 3.031 -6.168 1.00 96.44 68 LEU A O 1
ATOM 521 N N . ARG A 1 69 ? -3.121 4.462 -5.371 1.00 96.00 69 ARG A N 1
ATOM 522 C CA . ARG A 1 69 ? -2.631 4.915 -6.674 1.00 96.00 69 ARG A CA 1
ATOM 523 C C . ARG A 1 69 ? -1.219 4.407 -6.857 1.00 96.00 69 ARG A C 1
ATOM 525 O O . ARG A 1 69 ? -0.431 4.479 -5.923 1.00 96.00 69 ARG A O 1
ATOM 532 N N . MET A 1 70 ? -0.928 3.845 -8.020 1.00 95.56 70 MET A N 1
ATOM 533 C CA . MET A 1 70 ? 0.361 3.220 -8.265 1.00 95.56 70 MET A CA 1
ATOM 534 C C . MET A 1 70 ? 0.834 3.501 -9.686 1.00 95.56 70 MET A C 1
ATOM 536 O O . MET A 1 70 ? 0.174 3.187 -10.683 1.00 95.56 70 MET A O 1
ATOM 540 N N . SER A 1 71 ? 2.012 4.097 -9.760 1.00 95.50 71 SER A N 1
ATOM 541 C CA . SER A 1 71 ? 2.728 4.407 -10.982 1.00 95.50 71 SER A CA 1
ATOM 542 C C . SER A 1 71 ? 3.236 3.115 -11.613 1.00 95.50 71 SER A C 1
ATOM 544 O O . SER A 1 71 ? 3.442 2.094 -10.944 1.00 95.50 71 SER A O 1
ATOM 546 N N . ASP A 1 72 ? 3.425 3.142 -12.930 1.00 93.88 72 ASP A N 1
ATOM 547 C CA . ASP A 1 72 ? 3.938 1.971 -13.624 1.00 93.88 72 ASP A CA 1
ATOM 548 C C . ASP A 1 72 ? 5.396 1.680 -13.229 1.00 93.88 72 ASP A C 1
ATOM 550 O O . ASP A 1 72 ? 6.133 2.568 -12.797 1.00 93.88 72 ASP A O 1
ATOM 554 N N . PHE A 1 73 ? 5.813 0.419 -13.321 1.00 91.56 73 PHE A N 1
ATOM 555 C CA . PHE A 1 73 ? 7.145 0.013 -12.869 1.00 91.56 73 PHE A CA 1
ATOM 556 C C . PHE A 1 73 ? 8.251 0.241 -13.898 1.00 91.56 73 PHE A C 1
ATOM 558 O O . PHE A 1 73 ? 9.390 -0.156 -13.642 1.00 91.56 73 PHE A O 1
ATOM 565 N N . TRP A 1 74 ? 7.962 0.785 -15.083 1.00 89.69 74 TRP A N 1
ATOM 566 C CA . TRP A 1 74 ? 8.949 0.799 -16.158 1.00 89.69 74 TRP A CA 1
ATOM 567 C C . TRP A 1 74 ? 10.156 1.684 -15.799 1.00 89.69 74 TRP A C 1
ATOM 569 O O . TRP A 1 74 ? 10.004 2.770 -15.251 1.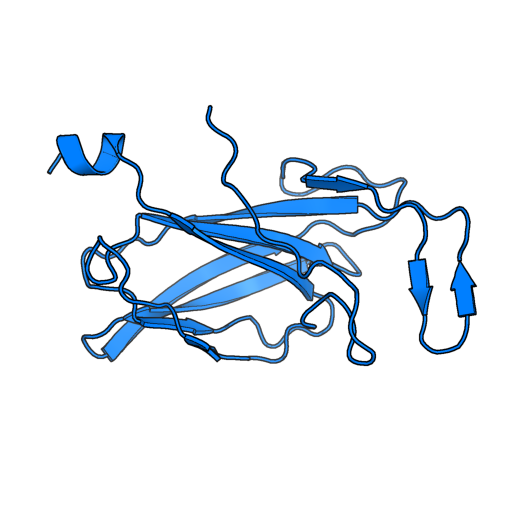00 89.69 74 TRP A O 1
ATOM 579 N N . PRO A 1 75 ? 11.400 1.261 -16.096 1.00 79.19 75 PRO A N 1
ATOM 580 C CA . PRO A 1 75 ? 12.589 1.997 -15.656 1.00 79.19 75 PRO A CA 1
ATOM 581 C C . PRO A 1 75 ? 12.636 3.450 -16.147 1.00 79.19 75 PRO A C 1
ATOM 583 O O . PRO A 1 75 ? 13.219 4.302 -15.479 1.00 79.19 75 PRO A O 1
ATOM 586 N N . GLN A 1 76 ? 12.047 3.705 -17.318 1.00 79.19 76 GLN A N 1
ATOM 587 C CA . GLN A 1 76 ? 12.064 4.984 -18.023 1.00 79.19 76 GLN A CA 1
ATOM 588 C C . GLN A 1 76 ? 10.912 5.919 -17.634 1.00 79.19 76 GLN A C 1
ATOM 590 O O . GLN A 1 76 ? 10.859 7.040 -18.137 1.00 79.19 76 GLN A O 1
ATOM 595 N N . THR A 1 77 ? 9.984 5.486 -16.779 1.00 80.88 77 THR A N 1
ATOM 596 C CA . THR A 1 77 ? 8.845 6.306 -16.366 1.00 80.88 77 THR A CA 1
ATOM 597 C C . THR A 1 77 ? 9.123 6.977 -15.025 1.00 80.88 77 THR A C 1
ATOM 599 O O . THR A 1 77 ? 9.743 6.422 -14.114 1.00 80.88 77 THR A O 1
ATOM 602 N N . ALA A 1 78 ? 8.720 8.243 -14.937 1.00 85.44 78 ALA A N 1
ATOM 603 C CA . ALA A 1 78 ? 8.688 8.971 -13.680 1.00 85.44 78 ALA A CA 1
ATOM 604 C C . ALA A 1 78 ? 7.452 8.557 -12.868 1.00 85.44 78 ALA A C 1
ATOM 606 O O . ALA A 1 78 ? 6.497 8.008 -13.426 1.00 85.44 78 ALA A O 1
ATOM 607 N N . ALA A 1 79 ? 7.458 8.869 -11.570 1.00 90.38 79 ALA A N 1
ATOM 608 C CA . ALA A 1 79 ? 6.257 8.762 -10.753 1.00 90.38 79 ALA A CA 1
ATOM 609 C C . ALA A 1 79 ? 5.141 9.616 -11.375 1.00 90.38 79 ALA A C 1
ATOM 611 O O . ALA A 1 79 ? 5.361 10.774 -11.723 1.00 90.38 79 ALA A O 1
ATOM 612 N N . TYR A 1 80 ? 3.958 9.029 -11.539 1.00 92.81 80 TYR A N 1
ATOM 613 C CA . TYR A 1 80 ? 2.791 9.713 -12.095 1.00 92.81 80 TYR A CA 1
ATOM 614 C C . TYR A 1 80 ? 1.923 10.341 -11.000 1.00 92.81 80 TYR A C 1
ATOM 616 O O . TYR A 1 80 ? 1.305 11.375 -11.223 1.00 92.81 80 TYR A O 1
ATOM 624 N N . PHE A 1 81 ? 1.902 9.732 -9.813 1.00 92.94 81 PHE A N 1
ATOM 625 C CA . PHE A 1 81 ? 1.132 10.198 -8.655 1.00 92.94 81 PHE A CA 1
ATOM 626 C C . PHE A 1 81 ? 2.006 10.903 -7.606 1.00 92.94 81 PHE A C 1
ATOM 628 O O . PHE A 1 81 ? 1.684 10.873 -6.421 1.00 92.94 81 PHE A O 1
ATOM 635 N N . ASP A 1 82 ? 3.1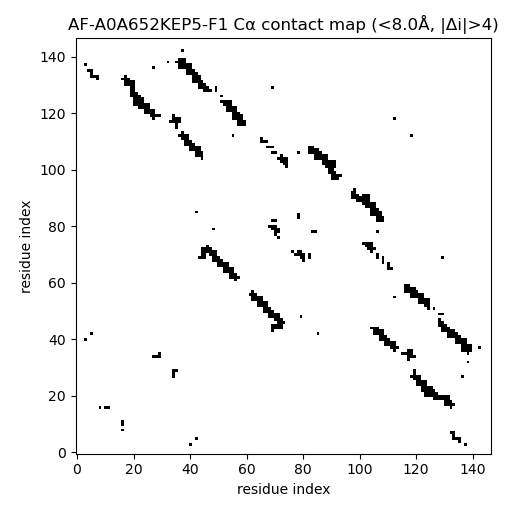41 11.471 -8.033 1.00 89.94 82 ASP A N 1
ATOM 636 C CA . ASP A 1 82 ? 4.142 12.123 -7.169 1.00 89.94 82 ASP A CA 1
ATOM 637 C C . ASP A 1 82 ? 4.641 11.240 -6.008 1.00 89.94 82 ASP A C 1
ATOM 639 O O . ASP A 1 82 ? 5.035 11.701 -4.934 1.00 89.94 82 ASP A O 1
ATOM 643 N N . GLU A 1 83 ? 4.636 9.930 -6.236 1.00 91.19 83 GLU A N 1
ATOM 644 C CA . GLU A 1 83 ? 5.048 8.926 -5.264 1.00 91.19 83 GLU A CA 1
ATOM 645 C C . GLU A 1 83 ? 6.564 8.948 -5.061 1.00 91.19 83 GLU A C 1
ATOM 647 O O . GLU A 1 83 ? 7.324 8.964 -6.038 1.00 91.19 83 GLU A O 1
ATOM 652 N N . PRO A 1 84 ? 7.050 8.841 -3.818 1.00 92.56 84 PRO A N 1
ATOM 653 C CA . PRO A 1 84 ? 8.460 8.602 -3.583 1.00 92.56 84 PRO A CA 1
ATOM 654 C C . PRO A 1 84 ? 8.891 7.255 -4.172 1.00 92.56 84 PRO A C 1
ATOM 656 O O . PRO A 1 84 ? 8.256 6.219 -3.954 1.00 92.56 84 PRO A O 1
ATOM 659 N N . LEU A 1 85 ? 10.023 7.249 -4.873 1.00 91.94 85 LEU A N 1
ATOM 660 C CA . LEU A 1 85 ? 10.688 6.011 -5.268 1.00 91.94 85 LEU A CA 1
ATOM 661 C C . LEU A 1 85 ? 11.154 5.268 -4.007 1.00 91.94 85 LEU A C 1
ATOM 663 O O . LEU A 1 85 ? 11.978 5.781 -3.253 1.00 91.94 85 LEU A O 1
ATOM 667 N N . ALA A 1 86 ? 10.657 4.050 -3.799 1.00 91.31 86 ALA A N 1
ATOM 668 C CA . ALA A 1 86 ? 11.095 3.190 -2.705 1.00 91.31 86 ALA A CA 1
ATOM 669 C C . ALA A 1 86 ? 12.415 2.500 -3.051 1.00 91.31 86 ALA A C 1
ATOM 671 O O . ALA A 1 86 ? 13.356 2.484 -2.260 1.00 91.31 86 ALA A O 1
ATOM 672 N N . PHE A 1 87 ? 12.458 1.883 -4.234 1.00 88.75 87 PHE A N 1
ATOM 673 C CA . PHE A 1 87 ? 13.558 1.021 -4.640 1.00 88.75 87 PHE A CA 1
ATOM 674 C C . PHE A 1 87 ? 13.583 0.830 -6.158 1.00 88.75 87 PHE A C 1
ATOM 676 O O . PHE A 1 87 ? 12.539 0.833 -6.809 1.00 88.75 87 PHE A O 1
ATOM 683 N N . ARG A 1 88 ? 14.773 0.604 -6.724 1.00 89.81 88 ARG A N 1
ATOM 684 C CA . ARG A 1 88 ? 14.929 0.089 -8.092 1.00 89.81 88 ARG A CA 1
ATOM 685 C C . ARG A 1 88 ? 15.511 -1.306 -8.039 1.00 89.81 88 ARG A C 1
ATOM 687 O O . ARG A 1 88 ? 16.577 -1.512 -7.462 1.00 89.81 88 ARG A O 1
ATOM 694 N N . THR A 1 89 ? 14.821 -2.258 -8.651 1.00 87.50 89 THR A N 1
ATOM 695 C CA . THR A 1 89 ? 15.319 -3.630 -8.729 1.00 87.50 89 THR A CA 1
ATOM 696 C C . THR A 1 89 ? 16.419 -3.742 -9.788 1.00 87.50 89 THR A C 1
ATOM 698 O O . THR A 1 89 ? 16.576 -2.874 -10.643 1.00 87.50 89 THR A O 1
ATOM 701 N N . ALA A 1 90 ? 17.217 -4.811 -9.735 1.00 85.69 90 ALA A N 1
ATOM 702 C CA . ALA A 1 90 ? 18.292 -5.046 -10.707 1.00 85.69 90 ALA A CA 1
ATOM 703 C C . ALA A 1 90 ? 17.827 -5.801 -11.969 1.00 85.69 90 ALA A C 1
ATOM 705 O O . ALA A 1 90 ? 18.529 -5.832 -12.982 1.00 85.69 90 ALA A O 1
ATOM 706 N N . SER A 1 91 ? 16.686 -6.489 -11.886 1.00 83.88 91 SER A N 1
ATOM 707 C CA . SER A 1 91 ? 16.162 -7.326 -12.964 1.00 83.88 91 SER A CA 1
ATOM 708 C C . SER A 1 91 ? 14.668 -7.570 -12.794 1.00 83.88 91 SER A C 1
ATOM 710 O O . SER A 1 91 ? 14.150 -7.524 -11.677 1.00 83.88 91 SER A O 1
ATOM 712 N N . MET A 1 92 ? 14.002 -7.918 -13.891 1.00 84.50 92 MET A N 1
ATOM 713 C CA . MET A 1 92 ? 12.610 -8.357 -13.886 1.00 84.50 92 MET A CA 1
ATOM 714 C C . MET A 1 92 ? 12.540 -9.870 -14.106 1.00 84.50 92 MET A C 1
ATOM 716 O O . MET A 1 92 ? 13.078 -10.396 -15.085 1.00 84.50 92 MET A O 1
ATOM 720 N N . ARG A 1 93 ? 11.895 -10.583 -13.179 1.00 80.50 93 ARG A N 1
ATOM 721 C CA . ARG A 1 93 ? 11.737 -12.038 -13.244 1.00 80.50 93 ARG A CA 1
ATOM 722 C C . ARG A 1 93 ? 10.355 -12.392 -13.779 1.00 80.50 93 ARG A C 1
ATOM 724 O O . ARG A 1 93 ? 9.346 -12.079 -13.160 1.00 80.50 93 ARG A O 1
ATOM 731 N N . TYR A 1 94 ? 10.330 -13.113 -14.890 1.00 79.94 94 TYR A N 1
ATOM 732 C CA . TYR A 1 94 ? 9.134 -13.751 -15.424 1.00 79.94 94 TYR A CA 1
ATOM 733 C C . TYR A 1 94 ? 9.127 -15.242 -15.065 1.00 79.94 94 TYR A C 1
ATOM 735 O O . TYR A 1 94 ? 10.178 -15.805 -14.747 1.00 79.94 94 TYR A O 1
ATOM 743 N N . PRO A 1 95 ? 7.976 -15.934 -15.176 1.00 80.44 95 PRO A N 1
ATOM 744 C CA . PRO A 1 95 ? 7.889 -17.356 -14.840 1.00 80.44 95 PRO A CA 1
ATOM 745 C C . PRO A 1 95 ? 8.896 -18.250 -15.578 1.00 80.44 95 PRO A C 1
ATOM 747 O O . PRO A 1 95 ? 9.326 -19.262 -15.038 1.00 80.44 95 PRO A O 1
ATOM 750 N N . ARG A 1 96 ? 9.272 -17.887 -16.812 1.00 83.75 96 ARG A N 1
ATOM 751 C CA . ARG A 1 96 ? 10.126 -18.718 -17.681 1.00 83.75 96 ARG A CA 1
ATOM 752 C C . ARG A 1 96 ? 11.506 -18.132 -17.979 1.00 83.75 96 ARG A C 1
ATOM 754 O O . ARG A 1 96 ? 12.313 -18.813 -18.595 1.00 83.75 96 ARG A O 1
ATOM 761 N N . HIS A 1 97 ? 11.772 -16.883 -17.605 1.00 85.25 97 HIS A N 1
ATOM 762 C CA . HIS A 1 97 ? 13.026 -16.205 -17.940 1.00 85.25 97 HIS A CA 1
ATOM 763 C C . HIS A 1 97 ? 13.229 -14.953 -17.076 1.00 85.25 97 HIS A C 1
ATOM 765 O O . HIS A 1 97 ? 12.295 -14.445 -16.459 1.00 85.25 97 HIS A O 1
ATOM 771 N N . THR A 1 98 ? 14.454 -14.434 -17.049 1.00 86.75 98 THR A N 1
ATOM 772 C CA . THR A 1 98 ? 14.794 -13.196 -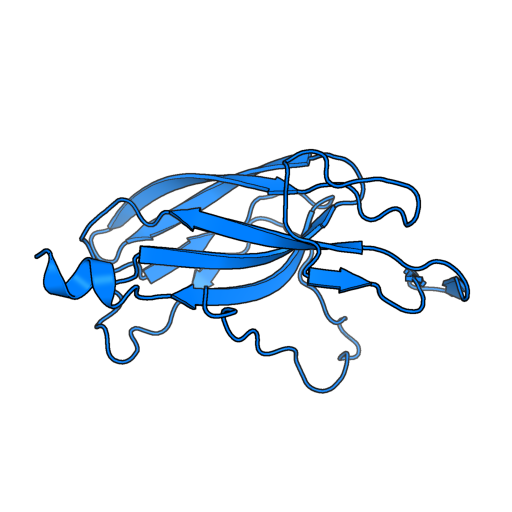16.338 1.00 86.75 98 THR A CA 1
ATOM 773 C C . THR A 1 98 ? 15.299 -12.168 -17.334 1.00 86.75 98 THR A C 1
ATOM 775 O O . THR A 1 98 ? 16.293 -12.408 -18.017 1.00 86.75 98 THR A O 1
ATOM 778 N N . HIS A 1 99 ? 14.663 -11.002 -17.359 1.00 85.56 99 HIS A N 1
ATOM 779 C CA . HIS A 1 99 ? 15.167 -9.825 -18.054 1.00 85.56 99 HIS A CA 1
ATOM 780 C C . HIS A 1 99 ? 16.203 -9.139 -17.167 1.00 85.56 99 HIS A C 1
ATOM 782 O O . HIS A 1 99 ? 15.895 -8.278 -16.338 1.00 85.56 99 HIS A O 1
ATOM 788 N N . ARG A 1 100 ? 17.455 -9.570 -17.328 1.00 79.19 100 ARG A N 1
ATOM 789 C CA . ARG A 1 100 ? 18.627 -8.871 -16.796 1.00 79.19 100 ARG A CA 1
ATOM 790 C C . ARG A 1 100 ? 18.729 -7.554 -17.581 1.00 79.19 100 ARG A C 1
ATOM 792 O O . ARG A 1 100 ? 18.475 -7.573 -18.778 1.00 79.19 100 ARG A O 1
ATOM 799 N N . HIS A 1 101 ? 19.021 -6.428 -16.930 1.00 78.19 101 HIS A N 1
ATOM 800 C CA . HIS A 1 101 ? 19.063 -5.064 -17.512 1.00 78.19 101 HIS A CA 1
ATOM 801 C C . HIS A 1 101 ? 17.748 -4.265 -17.570 1.00 78.19 101 HIS A C 1
ATOM 803 O O . HIS A 1 101 ? 17.772 -3.115 -17.999 1.00 78.19 101 HIS A O 1
ATOM 809 N N . HIS A 1 102 ? 16.628 -4.792 -17.069 1.00 83.25 102 HIS A N 1
ATOM 810 C CA . HIS A 1 102 ? 15.495 -3.938 -16.700 1.00 83.25 102 HIS A CA 1
ATOM 811 C C . HIS A 1 102 ? 15.550 -3.645 -15.204 1.00 83.25 102 HIS A C 1
ATOM 813 O O . HIS A 1 102 ? 15.598 -4.581 -14.409 1.00 83.25 102 HIS A O 1
ATOM 819 N N . ALA A 1 103 ? 15.495 -2.363 -14.835 1.00 87.88 103 ALA A N 1
ATOM 820 C CA . ALA A 1 103 ? 15.485 -1.907 -13.446 1.00 87.88 103 ALA A CA 1
ATOM 821 C C . ALA A 1 103 ? 14.115 -1.339 -13.017 1.00 87.88 103 ALA A C 1
ATOM 823 O O . ALA A 1 103 ? 13.978 -0.111 -12.916 1.00 87.88 103 ALA A O 1
ATOM 824 N N . PRO A 1 104 ? 13.085 -2.197 -12.841 1.00 90.94 104 PRO A N 1
ATOM 825 C CA . PRO A 1 104 ? 11.772 -1.771 -12.394 1.00 90.94 104 PRO A CA 1
ATOM 826 C C . PRO A 1 104 ? 11.799 -0.893 -11.146 1.00 90.94 104 PRO A C 1
ATOM 828 O O . PRO A 1 104 ? 12.578 -1.135 -10.218 1.00 90.94 104 PRO A O 1
ATOM 831 N N . ALA A 1 105 ? 10.924 0.106 -11.128 1.00 92.88 105 ALA A N 1
ATOM 832 C CA . ALA A 1 105 ? 10.694 0.951 -9.968 1.00 92.88 105 ALA A CA 1
ATOM 833 C C . ALA A 1 105 ? 9.633 0.336 -9.046 1.00 92.88 105 ALA A C 1
ATOM 835 O O . ALA A 1 105 ? 8.606 -0.160 -9.509 1.00 92.88 105 ALA A O 1
ATOM 836 N N . LEU A 1 106 ? 9.899 0.394 -7.743 1.00 93.12 106 LEU A N 1
ATOM 837 C CA . LEU A 1 106 ? 8.925 0.178 -6.680 1.00 93.12 106 LEU A CA 1
ATOM 838 C C . LEU A 1 106 ? 8.662 1.521 -6.001 1.00 93.12 106 LEU A C 1
ATOM 840 O O . LEU A 1 106 ? 9.608 2.247 -5.677 1.00 93.12 106 LEU A O 1
ATOM 844 N N . TRP A 1 107 ? 7.400 1.834 -5.760 1.00 94.69 107 TRP A N 1
ATOM 845 C CA . TRP A 1 107 ? 6.933 3.124 -5.268 1.00 94.69 107 TRP A CA 1
ATOM 846 C C . TRP A 1 107 ? 6.395 3.013 -3.842 1.00 94.69 107 TRP A C 1
ATOM 848 O O . TRP A 1 107 ? 5.913 1.954 -3.429 1.00 94.69 107 TRP A O 1
ATOM 858 N N . GLN A 1 108 ? 6.517 4.098 -3.076 1.00 94.62 108 GLN A N 1
ATOM 859 C CA . GLN A 1 108 ? 5.943 4.211 -1.738 1.00 94.62 108 GLN A CA 1
ATOM 860 C C . GLN A 1 108 ? 4.559 4.848 -1.808 1.00 94.62 108 GLN A C 1
ATOM 862 O O . GLN A 1 108 ? 4.400 5.928 -2.371 1.00 94.62 108 GLN A O 1
ATOM 867 N N . GLN A 1 109 ? 3.592 4.231 -1.139 1.00 94.62 109 GLN A N 1
ATOM 868 C CA . GLN A 1 109 ? 2.248 4.765 -0.956 1.00 94.62 109 GLN A CA 1
ATOM 869 C C . GLN A 1 109 ? 1.894 4.869 0.522 1.00 94.62 109 GLN A C 1
ATOM 871 O O . GLN A 1 109 ? 2.381 4.102 1.358 1.00 94.62 109 GLN A O 1
ATOM 876 N N . ARG A 1 110 ? 1.013 5.821 0.834 1.00 94.06 110 ARG A N 1
ATOM 877 C CA . ARG A 1 110 ? 0.396 5.952 2.153 1.00 94.06 110 ARG A CA 1
ATOM 878 C C . ARG A 1 110 ? -1.112 6.062 2.005 1.00 94.06 110 ARG A C 1
ATOM 880 O O . ARG A 1 110 ? -1.600 6.801 1.156 1.00 94.06 110 AR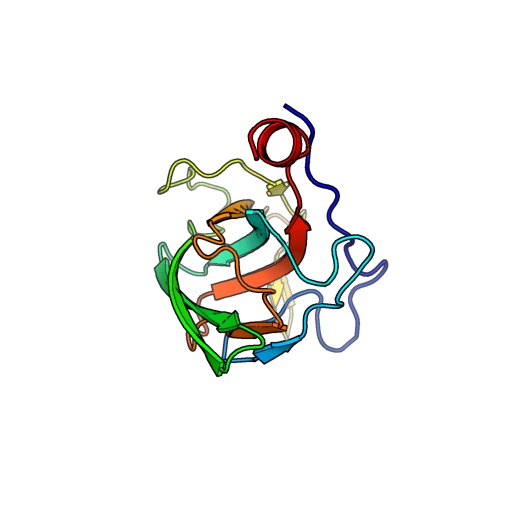G A O 1
ATOM 887 N N . ILE A 1 111 ? -1.832 5.365 2.866 1.00 95.69 111 ILE A N 1
ATOM 888 C CA . ILE A 1 111 ? -3.289 5.406 2.933 1.00 95.69 111 ILE A CA 1
ATOM 889 C C . ILE A 1 111 ? -3.666 5.892 4.324 1.00 95.69 111 ILE A C 1
ATOM 891 O O . ILE A 1 111 ? -3.216 5.323 5.318 1.00 95.69 111 ILE A O 1
ATOM 895 N N . ALA A 1 112 ? -4.460 6.958 4.392 1.00 95.62 112 ALA A N 1
ATOM 896 C CA . ALA A 1 112 ? -4.922 7.515 5.656 1.00 95.62 112 ALA A CA 1
ATOM 897 C C . ALA A 1 112 ? -5.937 6.577 6.320 1.00 95.62 112 ALA A C 1
ATOM 899 O O . ALA A 1 112 ? -6.908 6.155 5.687 1.00 95.62 112 ALA A O 1
ATOM 900 N N . VAL A 1 113 ? -5.749 6.307 7.608 1.00 95.75 113 VAL A N 1
ATOM 901 C CA . VAL A 1 113 ? -6.747 5.653 8.455 1.00 95.75 113 VAL A CA 1
ATOM 902 C C . VAL A 1 113 ? -7.566 6.758 9.112 1.00 95.75 113 VAL A C 1
ATOM 904 O O . VAL A 1 113 ? -7.178 7.355 10.108 1.00 95.75 113 VAL A O 1
ATOM 907 N N . VAL A 1 114 ? -8.696 7.090 8.493 1.00 91.31 114 VAL A N 1
ATOM 908 C CA . VAL A 1 114 ? -9.455 8.311 8.825 1.00 91.31 114 VAL A CA 1
ATOM 909 C C . VAL A 1 114 ? -10.354 8.177 10.053 1.00 91.31 114 VAL A C 1
ATOM 911 O O . VAL A 1 114 ? -10.842 9.175 10.580 1.00 91.31 114 VAL A O 1
ATOM 914 N N . ARG A 1 115 ? -10.606 6.948 10.501 1.00 92.62 115 ARG A N 1
ATOM 915 C CA . ARG A 1 115 ? -11.482 6.660 11.634 1.00 92.62 115 ARG A CA 1
ATOM 916 C C . ARG A 1 115 ? -10.689 6.431 12.916 1.00 92.62 115 ARG A C 1
ATOM 918 O O . ARG A 1 115 ? -9.604 5.855 12.860 1.00 92.62 115 ARG A O 1
ATOM 925 N N . PRO A 1 116 ? -11.226 6.844 14.076 1.00 90.31 116 PRO A N 1
ATOM 926 C CA . PRO A 1 116 ? -10.580 6.583 15.349 1.00 90.31 116 PRO A CA 1
ATOM 927 C C . PRO A 1 116 ? -10.661 5.109 15.757 1.00 90.31 116 PRO A C 1
ATOM 929 O O . PRO A 1 116 ? -9.796 4.681 16.520 1.00 90.31 116 PRO A O 1
ATOM 932 N N . GLU A 1 117 ? -11.670 4.349 15.317 1.00 94.75 117 GLU A N 1
ATOM 933 C CA . GLU A 1 117 ? -11.863 2.945 15.694 1.00 94.75 117 GLU A CA 1
ATOM 934 C C . GLU A 1 117 ? -10.644 2.070 15.345 1.00 94.75 117 GLU A C 1
ATOM 936 O O . GLU A 1 117 ? -9.961 2.327 14.352 1.00 94.75 117 GLU A O 1
ATOM 941 N N . PRO A 1 118 ? -10.354 1.015 16.131 1.00 96.00 118 PRO A N 1
ATOM 942 C CA . PRO A 1 118 ? -9.283 0.083 15.801 1.00 96.00 118 PRO A CA 1
ATOM 943 C C . PRO A 1 118 ? -9.491 -0.572 14.432 1.00 96.00 118 PRO A C 1
ATOM 945 O O . PRO A 1 118 ? -10.547 -1.151 14.157 1.00 96.00 118 PRO A O 1
ATOM 948 N N . LEU A 1 119 ? -8.467 -0.504 13.588 1.00 97.06 119 LEU A N 1
ATOM 949 C CA . LEU A 1 119 ? -8.445 -1.126 12.274 1.00 97.06 119 LEU A CA 1
ATOM 950 C C . LEU A 1 119 ? -8.025 -2.592 12.418 1.00 97.06 119 LEU A C 1
ATOM 952 O O . LEU A 1 119 ? -6.974 -2.894 12.978 1.00 97.06 119 LEU A O 1
ATOM 956 N N . ALA A 1 120 ? -8.853 -3.500 11.912 1.00 96.31 120 ALA A N 1
ATOM 957 C CA . ALA A 1 120 ? -8.649 -4.940 12.031 1.00 96.31 120 ALA A CA 1
ATOM 958 C C . ALA A 1 120 ? -7.962 -5.538 10.799 1.00 96.31 120 ALA A C 1
ATOM 960 O O . ALA A 1 120 ? -7.161 -6.462 10.921 1.00 96.31 120 ALA A O 1
ATOM 961 N N . ALA A 1 121 ? -8.294 -5.044 9.606 1.00 96.69 121 ALA A N 1
ATOM 962 C CA . ALA A 1 121 ? -7.772 -5.587 8.361 1.00 96.69 121 ALA A CA 1
ATOM 963 C C . ALA A 1 121 ? -7.818 -4.569 7.216 1.00 96.69 121 ALA A C 1
ATOM 965 O O . ALA A 1 121 ? -8.589 -3.608 7.235 1.00 96.69 121 ALA A O 1
ATOM 966 N N . VAL A 1 122 ? -7.016 -4.828 6.185 1.00 97.75 122 VAL A N 1
ATOM 967 C CA . VAL A 1 122 ? -7.044 -4.109 4.907 1.00 97.75 122 VAL A CA 1
ATOM 968 C C . VAL A 1 122 ? -7.375 -5.099 3.801 1.00 97.75 122 VAL A C 1
ATOM 970 O O . VAL A 1 122 ? -6.684 -6.105 3.641 1.00 97.75 122 VAL A O 1
ATOM 973 N N . ARG A 1 123 ? -8.416 -4.824 3.015 1.00 98.12 123 ARG A N 1
ATOM 974 C CA . ARG A 1 123 ? -8.667 -5.544 1.766 1.00 98.12 123 ARG A CA 1
ATOM 975 C C . ARG A 1 123 ? -7.944 -4.831 0.634 1.00 98.12 123 ARG A C 1
ATOM 977 O O . ARG A 1 123 ? -8.213 -3.662 0.365 1.00 98.12 123 ARG A O 1
ATOM 984 N N . LEU A 1 124 ? -7.027 -5.544 -0.009 1.00 97.75 124 LEU A N 1
ATOM 985 C CA . LEU A 1 124 ? -6.351 -5.072 -1.214 1.00 97.75 124 LEU A CA 1
ATOM 986 C C . LEU A 1 124 ? -7.327 -5.055 -2.400 1.00 97.75 124 LEU A C 1
ATOM 988 O O . LEU A 1 124 ? -8.300 -5.812 -2.379 1.00 97.75 124 LEU A O 1
ATOM 992 N N . PRO A 1 125 ? -7.061 -4.265 -3.454 1.00 97.88 125 PRO A N 1
ATOM 993 C CA . PRO A 1 125 ? -7.937 -4.231 -4.619 1.00 97.88 125 PRO A CA 1
ATOM 994 C C . PRO A 1 125 ? -8.022 -5.597 -5.316 1.00 97.88 125 PRO A C 1
ATOM 996 O O . PRO A 1 125 ? -7.101 -6.417 -5.230 1.00 97.88 125 PRO A O 1
ATOM 999 N N . ASP A 1 126 ? -9.090 -5.847 -6.072 1.00 97.38 126 ASP A N 1
ATOM 1000 C CA . ASP A 1 126 ? -9.120 -6.953 -7.040 1.00 97.38 126 ASP A CA 1
ATOM 1001 C C . ASP A 1 126 ? -8.592 -6.478 -8.396 1.00 97.38 126 ASP A C 1
ATOM 1003 O O . ASP A 1 126 ? -9.322 -6.325 -9.374 1.00 97.38 126 ASP A O 1
ATOM 1007 N N . ASN A 1 127 ? -7.289 -6.193 -8.422 1.00 97.06 127 ASN A N 1
ATOM 1008 C CA . ASN A 1 127 ? -6.627 -5.611 -9.577 1.00 97.06 127 ASN A CA 1
ATOM 1009 C C . ASN A 1 127 ? -5.286 -6.294 -9.857 1.00 97.06 127 ASN A C 1
ATOM 1011 O O . ASN A 1 127 ? -4.267 -5.937 -9.259 1.00 97.06 127 ASN A O 1
ATOM 1015 N N . PRO A 1 128 ? -5.237 -7.256 -10.794 1.00 94.31 128 PRO A N 1
ATOM 1016 C CA . PRO A 1 128 ? -4.026 -8.024 -11.042 1.00 94.31 128 PRO A CA 1
ATOM 1017 C C . PRO A 1 128 ? -2.870 -7.223 -11.632 1.00 94.31 128 PRO A C 1
ATOM 1019 O O . PRO A 1 128 ? -1.765 -7.759 -11.676 1.00 94.31 128 PRO A O 1
ATOM 1022 N N . ALA A 1 129 ? -3.112 -5.991 -12.090 1.00 95.25 129 ALA A N 1
ATOM 1023 C CA . ALA A 1 129 ? -2.057 -5.100 -12.548 1.00 95.25 129 ALA A CA 1
ATOM 1024 C C . ALA A 1 129 ? -1.287 -4.463 -11.381 1.00 95.25 129 ALA A C 1
ATOM 1026 O O . ALA A 1 129 ? -0.221 -3.902 -11.620 1.00 95.25 129 ALA A O 1
ATOM 1027 N N . MET A 1 130 ? -1.794 -4.543 -10.143 1.00 96.19 130 MET A N 1
ATOM 1028 C CA . MET A 1 130 ? -1.134 -4.030 -8.943 1.00 96.19 130 MET A CA 1
ATOM 1029 C C . MET A 1 130 ? -0.446 -5.136 -8.147 1.00 96.19 130 MET A C 1
ATOM 1031 O O . MET A 1 130 ? -0.982 -6.227 -7.935 1.00 96.19 130 MET A O 1
ATOM 1035 N N . HIS A 1 131 ? 0.750 -4.816 -7.667 1.00 94.12 131 HIS A N 1
ATOM 1036 C CA . HIS A 1 131 ? 1.586 -5.709 -6.886 1.00 94.12 131 HIS A CA 1
ATOM 1037 C C . HIS A 1 131 ? 2.080 -5.007 -5.620 1.00 94.12 131 HIS A C 1
ATOM 1039 O O . HIS A 1 131 ? 2.681 -3.936 -5.693 1.00 94.12 131 HIS A O 1
ATOM 1045 N N . VAL A 1 132 ? 1.865 -5.635 -4.465 1.00 93.50 132 VAL A N 1
ATOM 1046 C CA . VAL A 1 132 ? 2.344 -5.164 -3.158 1.00 93.50 132 VAL A CA 1
ATOM 1047 C C . VAL A 1 132 ? 3.522 -6.024 -2.719 1.00 93.50 132 VAL A C 1
ATOM 1049 O O . VAL A 1 132 ? 3.438 -7.250 -2.721 1.00 93.50 132 VAL A O 1
ATOM 1052 N N . PHE A 1 133 ? 4.620 -5.381 -2.337 1.00 91.50 133 PHE A N 1
ATOM 1053 C CA . PHE A 1 133 ? 5.847 -6.039 -1.881 1.00 91.50 133 PHE A CA 1
ATOM 1054 C C . PHE A 1 133 ? 6.021 -5.954 -0.365 1.00 91.50 133 PHE A C 1
ATOM 1056 O O . PHE A 1 133 ? 6.551 -6.874 0.253 1.00 91.50 133 PHE A O 1
ATOM 1063 N N . ALA A 1 134 ? 5.560 -4.861 0.240 1.00 90.88 134 ALA A N 1
ATOM 1064 C CA . ALA A 1 134 ? 5.562 -4.688 1.682 1.00 90.88 134 ALA A CA 1
ATOM 1065 C C . ALA A 1 134 ? 4.386 -3.811 2.115 1.00 90.88 134 ALA A C 1
ATOM 1067 O O . ALA A 1 134 ? 3.963 -2.914 1.385 1.00 90.88 134 ALA A O 1
ATOM 1068 N N . MET A 1 135 ? 3.892 -4.060 3.324 1.00 91.25 135 MET A N 1
ATOM 1069 C CA . MET A 1 135 ? 2.867 -3.255 3.977 1.00 91.25 135 MET A CA 1
ATOM 1070 C C . MET A 1 135 ? 3.216 -3.112 5.453 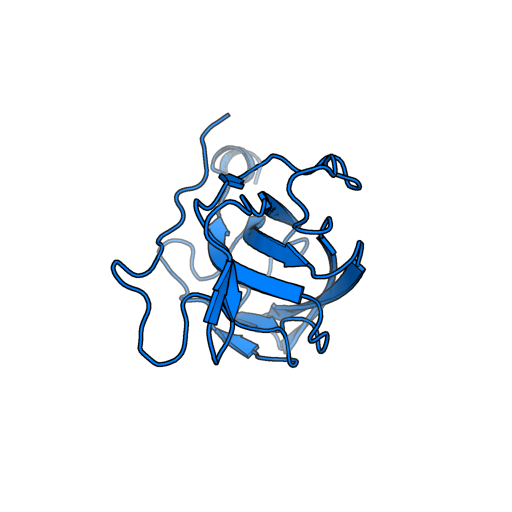1.00 91.25 135 MET A C 1
ATOM 1072 O O . MET A 1 135 ? 3.744 -4.041 6.064 1.00 91.25 135 MET A O 1
ATOM 1076 N N . THR A 1 136 ? 2.924 -1.953 6.025 1.00 90.25 136 THR A N 1
ATOM 1077 C CA . THR A 1 136 ? 3.134 -1.677 7.444 1.00 90.25 136 THR A CA 1
ATOM 1078 C C . THR A 1 136 ? 2.052 -0.736 7.955 1.00 90.25 136 THR A C 1
ATOM 1080 O O . THR A 1 136 ? 1.610 0.163 7.237 1.00 90.25 136 THR A O 1
ATOM 1083 N N . ALA A 1 137 ? 1.605 -0.958 9.185 1.00 90.69 137 ALA A N 1
ATOM 1084 C CA . ALA A 1 137 ? 0.648 -0.096 9.858 1.00 90.69 137 ALA A CA 1
ATOM 1085 C C . ALA A 1 137 ? 1.414 0.845 10.793 1.00 90.69 137 ALA A C 1
ATOM 1087 O O . ALA A 1 137 ? 2.258 0.403 11.575 1.00 90.69 137 ALA A O 1
ATOM 1088 N N . VAL A 1 138 ? 1.155 2.144 10.678 1.00 89.50 138 VAL A N 1
ATOM 1089 C CA . VAL A 1 138 ? 1.950 3.192 11.321 1.00 89.50 138 VAL A CA 1
ATOM 1090 C C . VAL A 1 138 ? 1.073 3.997 12.260 1.00 89.50 138 VAL A C 1
ATOM 1092 O O . VAL A 1 138 ? -0.064 4.345 11.935 1.00 89.50 138 VAL A O 1
ATOM 1095 N N . VAL A 1 139 ? 1.643 4.310 13.417 1.00 88.00 139 VAL A N 1
ATOM 1096 C CA . VAL A 1 139 ? 1.109 5.302 14.341 1.00 88.00 139 VAL A CA 1
ATOM 1097 C C . VAL A 1 139 ? 2.050 6.490 14.321 1.00 88.00 139 VAL A C 1
ATOM 1099 O O . VAL A 1 139 ? 3.262 6.312 14.444 1.00 88.00 139 VAL A O 1
ATOM 1102 N N . ASP A 1 140 ? 1.505 7.675 14.122 1.00 81.94 140 ASP A N 1
ATOM 1103 C CA . ASP A 1 140 ? 2.261 8.912 14.132 1.00 81.94 140 ASP A CA 1
ATOM 1104 C C . ASP A 1 140 ? 2.284 9.474 15.559 1.00 81.94 140 ASP A C 1
ATOM 1106 O O . ASP A 1 140 ? 1.242 9.729 16.168 1.00 81.94 140 ASP A O 1
ATOM 1110 N N . GLU A 1 141 ? 3.477 9.633 16.133 1.00 66.75 141 GLU A N 1
ATOM 1111 C CA . GLU A 1 141 ? 3.611 10.131 17.506 1.00 66.75 141 GLU A CA 1
ATOM 1112 C C . GLU A 1 141 ? 3.133 11.582 17.647 1.00 66.75 141 GLU A C 1
ATOM 1114 O O . GLU A 1 141 ? 2.575 11.934 18.687 1.00 66.75 141 GLU A O 1
ATOM 1119 N N . GLU A 1 142 ? 3.243 12.402 16.594 1.00 58.66 142 GLU A N 1
ATOM 1120 C CA . GLU A 1 142 ? 2.670 13.756 16.586 1.00 58.66 142 GLU A CA 1
ATOM 1121 C C . GLU A 1 142 ? 1.136 13.721 16.666 1.00 58.66 142 GLU A C 1
ATOM 1123 O O . GLU A 1 142 ? 0.530 14.513 17.390 1.00 58.66 142 GLU A O 1
ATOM 1128 N N . SER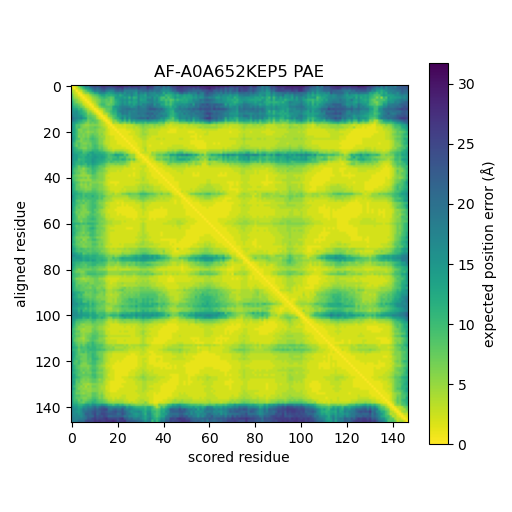 A 1 143 ? 0.501 12.746 16.006 1.00 53.16 143 SER A N 1
ATOM 1129 C CA . SER A 1 143 ? -0.957 12.561 16.044 1.00 53.16 143 SER A CA 1
ATOM 1130 C C . SER A 1 143 ? -1.461 12.075 17.410 1.00 53.16 143 SER A C 1
ATOM 1132 O O . SER A 1 143 ? -2.621 12.308 17.757 1.00 53.16 143 SER A O 1
ATOM 1134 N N . ARG A 1 144 ? -0.601 11.439 18.220 1.00 55.41 144 ARG A N 1
ATOM 1135 C CA . ARG A 1 144 ? -0.929 11.011 19.592 1.00 55.41 144 ARG A CA 1
ATOM 1136 C C . ARG A 1 144 ? -0.910 12.142 20.613 1.00 55.41 144 ARG A C 1
ATOM 1138 O O . ARG A 1 144 ? -1.681 12.082 21.559 1.00 55.41 144 ARG A O 1
ATOM 1145 N N . LEU A 1 145 ? -0.043 13.140 20.444 1.00 51.47 145 LEU A N 1
ATOM 1146 C CA . LEU A 1 145 ? 0.074 14.273 21.374 1.00 51.47 145 LEU A CA 1
ATOM 1147 C C . LEU A 1 145 ? -1.031 15.326 21.180 1.00 51.47 145 LEU A C 1
ATOM 1149 O O . LEU A 1 145 ? -1.223 16.178 22.044 1.00 51.47 145 LEU A O 1
ATOM 1153 N N . ALA A 1 146 ? -1.749 15.273 20.056 1.00 49.94 146 ALA A N 1
ATOM 1154 C CA . ALA A 1 146 ? -2.827 16.198 19.708 1.00 49.94 146 ALA A CA 1
ATOM 1155 C C . ALA A 1 146 ? -4.242 15.707 20.093 1.00 49.94 146 ALA A C 1
ATOM 1157 O O . ALA A 1 146 ? -5.220 16.387 19.778 1.00 49.94 146 ALA A O 1
ATOM 1158 N N . ARG A 1 147 ? -4.366 14.536 20.735 1.00 52.22 147 ARG A N 1
ATOM 1159 C CA . ARG A 1 147 ? -5.629 13.952 21.223 1.00 52.22 147 ARG A CA 1
ATOM 1160 C C . ARG A 1 147 ? -5.651 13.906 22.745 1.00 52.22 147 ARG A C 1
ATOM 1162 O O . ARG A 1 147 ? -6.761 14.068 23.295 1.00 52.22 147 ARG A O 1
#